Protein AF-A0A3C1GSL2-F1 (afdb_monomer)

Solvent-accessible surface area (backbone atoms only — not comparable to full-atom values): 3925 Å² total; per-residue (Å²): 115,49,98,88,71,48,79,86,85,80,83,69,99,70,82,58,78,96,55,56,77,58,56,80,80,48,67,56,45,79,54,72,62,91,88,58,77,90,81,64,90,92,62,90,75,49,72,46,68,57,91,81,125

Mean predicted aligned error: 4.66 Å

Secondary structure (DSSP, 8-state):
--TTS-------S---GGGGGGGGG-SEEEE--TT--PPPTT---EEEE----

Sequence (53 aa):
QNSDGSFTVKAFSKQQSHRIKQLSQANCLIVLAKDSGNLLACEQVEVQPFPWS

pLDDT: mean 88.32, std 5.94, range [56.91, 94.62]

Foldseek 3Di:
DDPVPDDDDDDDPDDDPVPCVCVVVDQWDFDDDPPDDDDDPPDDTDIGGDPDD

Structure (mmCIF, N/CA/C/O backbone):
data_AF-A0A3C1GSL2-F1
#
_entry.id   AF-A0A3C1GSL2-F1
#
loop_
_atom_site.group_PDB
_atom_site.id
_atom_site.type_symbol
_atom_site.label_atom_id
_atom_site.label_alt_id
_atom_site.label_comp_id
_atom_site.label_asym_id
_atom_site.label_entity_id
_atom_site.label_seq_id
_atom_site.pdbx_PDB_ins_code
_atom_site.Cartn_x
_atom_site.Cartn_y
_atom_site.Cartn_z
_atom_site.occupancy
_atom_site.B_iso_or_equiv
_atom_site.auth_seq_id
_atom_site.auth_comp_id
_atom_site.auth_asym_id
_atom_site.auth_atom_id
_atom_site.pdbx_PDB_model_num
ATOM 1 N N . GLN A 1 1 ? -6.496 -5.202 11.693 1.00 77.62 1 GLN A N 1
ATOM 2 C CA . GLN A 1 1 ? -5.482 -5.989 12.414 1.00 77.62 1 GLN A CA 1
ATOM 3 C C . GLN A 1 1 ? -5.970 -7.425 12.452 1.00 77.62 1 GLN A C 1
ATOM 5 O O . GLN A 1 1 ? -7.157 -7.626 12.690 1.00 77.62 1 GLN A O 1
ATOM 10 N N . ASN A 1 2 ? -5.102 -8.377 12.130 1.00 85.44 2 ASN A N 1
ATOM 11 C CA . ASN A 1 2 ? -5.407 -9.805 12.115 1.00 85.44 2 ASN A CA 1
ATOM 12 C C . ASN A 1 2 ? -5.289 -10.399 13.530 1.00 85.44 2 ASN A C 1
ATOM 14 O O . ASN A 1 2 ? -4.803 -9.741 14.451 1.00 85.44 2 ASN A O 1
ATOM 18 N N . SER A 1 3 ? -5.729 -11.648 13.706 1.00 89.81 3 SER A N 1
ATOM 19 C CA . SER A 1 3 ? -5.736 -12.346 15.004 1.00 89.81 3 SER A CA 1
ATOM 20 C C . SER A 1 3 ? -4.345 -12.571 15.608 1.00 89.81 3 SER A C 1
ATOM 22 O O . SER A 1 3 ? -4.227 -12.733 16.816 1.00 89.81 3 SER A O 1
ATOM 24 N N . ASP A 1 4 ? -3.301 -12.561 14.784 1.00 88.94 4 ASP A N 1
ATO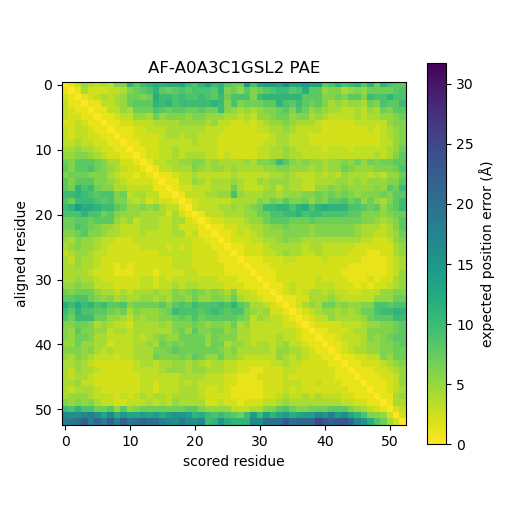M 25 C CA . ASP A 1 4 ? -1.889 -12.667 15.172 1.00 88.94 4 ASP A CA 1
ATOM 26 C C . ASP A 1 4 ? -1.246 -11.301 15.487 1.00 88.94 4 ASP A C 1
ATOM 28 O O . ASP A 1 4 ? -0.046 -11.212 15.736 1.00 88.94 4 ASP A O 1
ATOM 32 N N . GLY A 1 5 ? -2.032 -10.220 15.457 1.00 89.75 5 GLY A N 1
ATOM 33 C CA . GLY A 1 5 ? -1.556 -8.859 15.675 1.00 89.75 5 GLY A CA 1
ATOM 34 C C . GLY A 1 5 ? -0.954 -8.193 14.435 1.00 89.75 5 GLY A C 1
ATOM 35 O O . GLY A 1 5 ? -0.620 -7.009 14.514 1.00 89.75 5 GLY A O 1
ATOM 36 N N . SER A 1 6 ? -0.867 -8.891 13.297 1.00 89.69 6 SER A N 1
ATOM 37 C CA . SER A 1 6 ? -0.345 -8.335 12.046 1.00 89.69 6 SER A CA 1
ATOM 38 C C . SER A 1 6 ? -1.325 -7.364 11.377 1.00 89.69 6 SER A C 1
ATOM 40 O O . SER A 1 6 ? -2.538 -7.359 11.622 1.00 89.69 6 SER A O 1
ATOM 42 N N . PHE A 1 7 ? -0.793 -6.518 10.497 1.00 90.00 7 PHE A N 1
ATOM 43 C CA . PHE A 1 7 ? -1.580 -5.619 9.661 1.00 90.00 7 PHE A CA 1
ATOM 44 C C . PHE A 1 7 ? -1.440 -6.022 8.200 1.00 90.00 7 PHE A C 1
ATOM 46 O O . PHE A 1 7 ? -0.373 -6.423 7.746 1.00 90.00 7 PHE A O 1
ATOM 53 N N . THR A 1 8 ? -2.530 -5.885 7.455 1.00 92.50 8 THR A N 1
ATOM 54 C CA . THR A 1 8 ? -2.545 -6.103 6.011 1.00 92.50 8 THR A CA 1
ATOM 55 C C . THR A 1 8 ? -2.968 -4.809 5.342 1.00 92.50 8 THR A C 1
ATOM 57 O O . THR A 1 8 ? -3.912 -4.154 5.788 1.00 92.50 8 THR A O 1
ATOM 60 N N . VAL A 1 9 ? -2.267 -4.440 4.275 1.00 91.62 9 VAL A N 1
ATOM 61 C CA . VAL A 1 9 ? -2.566 -3.255 3.470 1.00 91.62 9 VAL A CA 1
ATOM 62 C C . VAL A 1 9 ? -3.189 -3.661 2.142 1.00 91.62 9 VAL A C 1
ATOM 64 O O . VAL A 1 9 ? -2.926 -4.739 1.613 1.00 91.62 9 VAL A O 1
ATOM 67 N N . LYS A 1 10 ? -4.030 -2.784 1.592 1.00 92.50 10 LYS A N 1
ATOM 68 C CA . LYS A 1 10 ? -4.642 -2.968 0.277 1.00 92.50 10 LYS A CA 1
ATOM 69 C C . LYS A 1 10 ? -4.306 -1.776 -0.604 1.00 92.50 10 LYS A C 1
ATOM 71 O O . LYS A 1 10 ? -4.695 -0.652 -0.298 1.00 92.50 10 LYS A O 1
ATOM 76 N N . ALA A 1 11 ? -3.616 -2.033 -1.711 1.00 90.25 11 ALA A N 1
ATOM 77 C CA . ALA A 1 11 ? -3.351 -1.012 -2.713 1.00 90.25 11 ALA A CA 1
ATOM 78 C C . ALA A 1 11 ? -4.626 -0.660 -3.498 1.00 90.25 11 ALA A C 1
ATOM 80 O O . ALA A 1 11 ? -5.503 -1.499 -3.731 1.00 90.25 11 ALA A O 1
ATOM 81 N N . PHE A 1 12 ? -4.706 0.585 -3.966 1.00 89.50 12 PHE A N 1
ATOM 82 C CA . PHE A 1 12 ? -5.682 0.953 -4.986 1.00 89.50 12 PHE A CA 1
ATOM 83 C C . PHE A 1 12 ? -5.269 0.358 -6.331 1.00 89.50 12 PHE A C 1
ATOM 85 O O . PHE A 1 12 ? -4.101 0.396 -6.701 1.00 89.50 12 PHE A O 1
ATOM 92 N N . SER A 1 13 ? -6.239 -0.110 -7.116 1.00 84.94 13 SER A N 1
ATOM 93 C CA . SER A 1 13 ? -5.997 -0.738 -8.426 1.00 84.94 13 SER A CA 1
ATOM 94 C C . SER A 1 13 ? -5.370 0.183 -9.482 1.00 84.94 13 SER A C 1
ATOM 96 O O . SER A 1 13 ? -4.955 -0.272 -10.541 1.00 84.94 13 SER A O 1
ATOM 98 N N . LYS A 1 14 ? -5.328 1.489 -9.227 1.00 87.69 14 LYS A N 1
ATOM 99 C CA . LYS A 1 14 ? -4.784 2.513 -10.119 1.00 87.69 14 LYS A CA 1
ATOM 100 C C . LYS A 1 14 ? -4.122 3.574 -9.246 1.00 87.69 14 LYS A C 1
ATOM 102 O O . LYS A 1 14 ? -4.807 4.157 -8.412 1.00 87.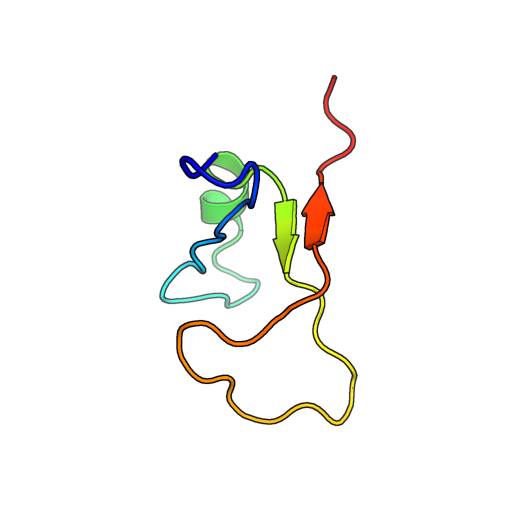69 14 LYS A O 1
ATOM 107 N N . GLN A 1 15 ? -2.834 3.832 -9.462 1.00 87.38 15 GLN A N 1
ATOM 108 C CA . GLN A 1 15 ? -1.999 4.691 -8.602 1.00 87.38 15 GLN A CA 1
ATOM 109 C C . GLN A 1 15 ? -1.365 5.872 -9.359 1.00 87.38 15 GLN A C 1
ATOM 111 O O . GLN A 1 15 ? -0.367 6.444 -8.938 1.00 87.38 15 GLN A O 1
ATOM 116 N N . GLN A 1 16 ? -1.930 6.237 -10.511 1.00 87.75 16 GLN A N 1
ATOM 117 C CA . GLN A 1 16 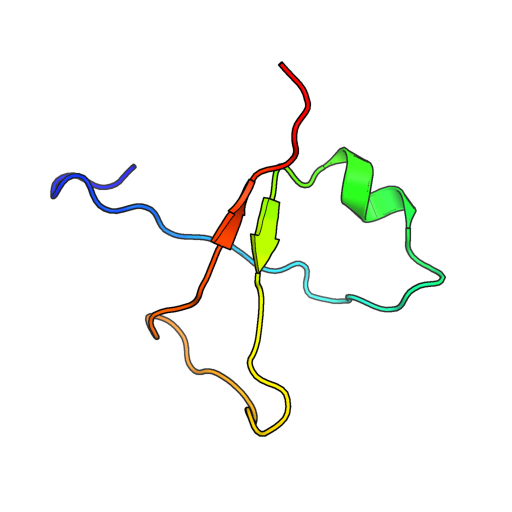? -1.422 7.339 -11.328 1.00 87.75 16 GLN A CA 1
ATOM 118 C C . GLN A 1 16 ? -1.587 8.684 -10.603 1.00 87.75 16 GLN A C 1
ATOM 120 O O . GLN A 1 16 ? -2.641 8.955 -10.028 1.00 87.75 16 GLN A O 1
ATOM 125 N N . SER A 1 17 ? -0.580 9.556 -10.698 1.00 87.12 17 SER A N 1
ATOM 126 C CA . SER A 1 17 ? -0.516 10.840 -9.976 1.00 87.12 17 SER A CA 1
ATOM 127 C C . SER A 1 17 ? -1.691 11.782 -10.261 1.00 87.12 17 SER A C 1
ATOM 129 O O . SER A 1 17 ? -2.169 12.471 -9.363 1.00 87.12 17 SER A O 1
ATOM 131 N N . HIS A 1 18 ? -2.237 11.763 -11.480 1.00 87.25 18 HIS A N 1
ATOM 132 C CA . HIS A 1 18 ? -3.413 12.563 -11.841 1.00 87.25 18 HIS A CA 1
ATOM 133 C C . HIS A 1 18 ? -4.715 12.095 -11.151 1.00 87.25 18 HIS A C 1
ATOM 135 O O . HIS A 1 18 ? -5.747 12.754 -11.265 1.00 87.25 18 HIS A O 1
ATOM 141 N N . ARG A 1 19 ? -4.694 10.967 -10.422 1.00 83.06 19 ARG A N 1
ATOM 142 C CA . ARG A 1 19 ? -5.835 10.396 -9.678 1.00 83.06 19 ARG A CA 1
ATOM 143 C C . ARG A 1 19 ? -5.711 10.610 -8.164 1.00 83.06 19 ARG A C 1
ATOM 145 O O . ARG A 1 19 ? -6.165 9.790 -7.370 1.00 83.06 19 ARG A O 1
ATOM 152 N N . ILE A 1 20 ? -5.168 11.762 -7.775 1.00 81.06 20 ILE A N 1
ATOM 153 C CA . ILE A 1 20 ? -4.922 12.205 -6.391 1.00 81.06 20 ILE A CA 1
ATOM 154 C C . ILE A 1 20 ? -6.132 12.065 -5.448 1.00 81.06 20 ILE A C 1
ATOM 156 O O . ILE A 1 20 ? -5.952 11.836 -4.260 1.00 81.06 20 ILE A O 1
ATOM 160 N N . LYS A 1 21 ? -7.374 12.123 -5.956 1.00 83.38 21 LYS A N 1
ATOM 161 C CA . LYS A 1 21 ? -8.597 12.000 -5.137 1.00 83.38 21 LYS A CA 1
ATOM 162 C C . LYS A 1 21 ? -8.672 10.703 -4.326 1.00 83.38 21 LYS A C 1
ATOM 164 O O . LYS A 1 21 ? -9.380 10.668 -3.334 1.00 83.38 21 LYS A O 1
ATOM 169 N N . GLN A 1 22 ? -7.966 9.647 -4.726 1.00 81.00 22 GLN A N 1
ATOM 170 C CA . GLN A 1 22 ? -7.936 8.392 -3.968 1.00 81.00 22 GLN A CA 1
ATOM 171 C C . GLN A 1 22 ? -7.133 8.497 -2.666 1.00 81.00 22 GLN A C 1
ATOM 173 O O . GLN A 1 22 ? -7.372 7.713 -1.753 1.00 81.00 22 GLN A O 1
ATOM 178 N N . LEU A 1 23 ? -6.236 9.483 -2.546 1.00 85.19 23 LEU A N 1
ATOM 179 C CA . LEU A 1 23 ? -5.482 9.722 -1.315 1.00 85.19 23 LEU A CA 1
ATOM 180 C C . LEU A 1 23 ? -6.387 10.114 -0.141 1.00 85.19 23 LEU A C 1
ATOM 182 O O . LEU A 1 23 ? -6.027 9.827 0.991 1.00 85.19 23 LEU A O 1
ATOM 186 N N . SER A 1 24 ? -7.581 10.676 -0.383 1.00 86.62 24 SER A N 1
ATOM 187 C CA . SER A 1 24 ? -8.538 10.970 0.698 1.00 86.62 24 SER A CA 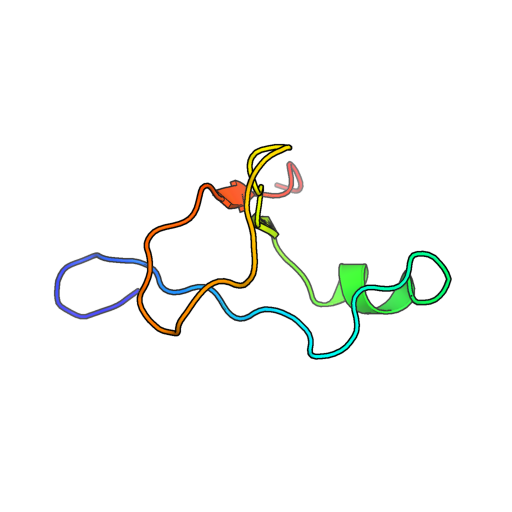1
ATOM 188 C C . SER A 1 24 ? -9.142 9.719 1.343 1.00 86.62 24 SER A C 1
ATOM 190 O O . SER A 1 24 ? -9.686 9.801 2.438 1.00 86.62 24 SER A O 1
ATOM 192 N N . GLN A 1 25 ? -9.068 8.570 0.666 1.00 88.56 25 GLN A N 1
ATOM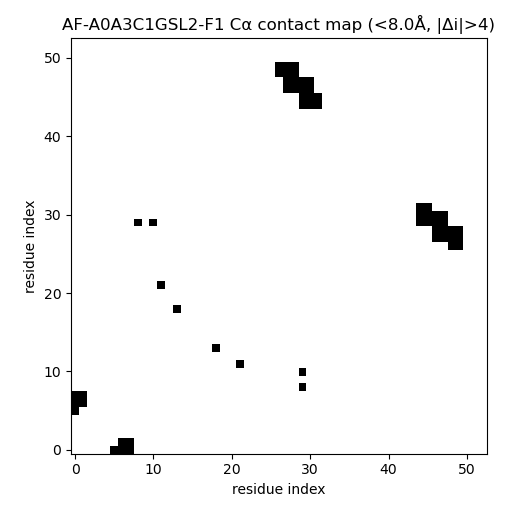 193 C CA . GLN A 1 25 ? -9.505 7.272 1.189 1.00 88.56 25 GLN A CA 1
ATOM 194 C C . GLN A 1 25 ? -8.326 6.429 1.695 1.00 88.56 25 GLN A C 1
ATOM 196 O O . GLN A 1 25 ? -8.531 5.324 2.192 1.00 88.56 25 GLN A O 1
ATOM 201 N N . ALA A 1 26 ? -7.096 6.917 1.528 1.00 91.44 26 ALA A N 1
ATOM 202 C CA . ALA A 1 26 ? -5.889 6.268 2.007 1.00 91.44 26 ALA A CA 1
ATOM 203 C C . ALA A 1 26 ? -5.551 6.757 3.422 1.00 91.44 26 ALA A C 1
ATOM 205 O O . ALA A 1 26 ? -5.879 7.878 3.803 1.00 91.44 26 ALA A O 1
ATOM 206 N N . ASN A 1 27 ? -4.848 5.926 4.184 1.00 92.38 27 ASN A N 1
ATOM 207 C CA . ASN A 1 27 ? -4.313 6.268 5.506 1.00 92.38 27 ASN A CA 1
ATOM 208 C C . ASN A 1 27 ? -2.789 6.062 5.604 1.00 92.38 27 ASN A C 1
ATOM 210 O O . ASN A 1 27 ? -2.189 6.343 6.640 1.00 92.38 27 ASN A O 1
ATOM 214 N N . CYS A 1 28 ? -2.165 5.550 4.541 1.00 93.00 28 CYS A N 1
ATOM 215 C CA . CYS A 1 28 ? -0.741 5.263 4.469 1.00 93.00 28 CYS A CA 1
ATOM 216 C C . CYS A 1 28 ? -0.256 5.193 3.014 1.00 93.00 28 CYS A C 1
ATOM 218 O O . CYS A 1 28 ? -1.048 5.060 2.075 1.00 93.00 28 CYS A O 1
ATOM 220 N N . LEU A 1 29 ? 1.064 5.243 2.847 1.00 93.31 29 LEU A N 1
ATOM 221 C CA . LEU A 1 29 ? 1.771 4.857 1.632 1.00 93.31 29 LEU A CA 1
ATOM 222 C C . LEU A 1 29 ? 2.337 3.446 1.790 1.00 93.31 29 LEU A C 1
ATOM 224 O O . LEU A 1 29 ? 2.799 3.071 2.866 1.00 93.31 29 LEU A O 1
ATOM 228 N N . ILE A 1 30 ? 2.348 2.702 0.687 1.00 94.00 30 ILE A N 1
ATOM 229 C CA . ILE A 1 30 ? 3.140 1.480 0.537 1.00 94.00 30 ILE A CA 1
ATOM 230 C C . ILE A 1 30 ? 4.433 1.898 -0.161 1.00 94.00 30 ILE A C 1
ATOM 232 O O . ILE A 1 30 ? 4.389 2.340 -1.312 1.00 94.00 30 ILE A O 1
ATOM 236 N N . VAL A 1 31 ? 5.556 1.820 0.545 1.00 93.38 31 VAL A N 1
ATOM 237 C CA . VAL A 1 31 ? 6.863 2.251 0.046 1.00 93.38 31 VAL A CA 1
ATOM 238 C C . VAL A 1 31 ? 7.558 1.048 -0.582 1.00 93.38 31 VAL A C 1
ATOM 240 O O . VAL A 1 31 ? 7.776 0.029 0.068 1.00 93.38 31 VAL A O 1
ATOM 243 N N . LEU A 1 32 ? 7.876 1.161 -1.871 1.00 92.25 32 LEU A N 1
ATOM 244 C CA . LEU A 1 32 ? 8.607 0.142 -2.621 1.00 92.25 32 LEU A CA 1
ATOM 245 C C . LEU A 1 32 ? 10.037 0.622 -2.859 1.00 92.25 32 LEU A C 1
ATOM 247 O O . LEU A 1 32 ? 10.246 1.782 -3.223 1.00 92.25 32 LEU A O 1
ATOM 251 N N . ALA A 1 33 ? 11.020 -0.264 -2.684 1.00 90.25 33 ALA A N 1
ATOM 252 C CA . ALA A 1 33 ? 12.405 0.053 -3.016 1.00 90.25 33 ALA A CA 1
ATOM 253 C C . ALA A 1 33 ? 12.536 0.330 -4.521 1.00 90.25 33 ALA A C 1
ATOM 255 O O . ALA A 1 33 ? 11.806 -0.250 -5.326 1.00 90.25 33 ALA A O 1
ATOM 256 N N . LYS A 1 34 ? 13.489 1.185 -4.905 1.00 89.81 34 LYS A N 1
ATOM 257 C CA . LYS A 1 34 ? 13.679 1.632 -6.296 1.00 89.81 34 LYS A CA 1
ATOM 258 C C . LYS A 1 34 ? 13.794 0.479 -7.300 1.00 89.81 34 LYS A C 1
ATOM 260 O O . LYS A 1 34 ? 13.264 0.584 -8.400 1.00 89.81 34 LYS A O 1
ATOM 265 N N . ASP A 1 35 ? 14.457 -0.599 -6.899 1.00 90.75 35 ASP A N 1
ATOM 266 C CA . ASP A 1 35 ? 14.727 -1.761 -7.749 1.00 90.75 35 ASP A CA 1
ATOM 267 C C . ASP A 1 35 ? 13.672 -2.876 -7.585 1.00 90.75 35 ASP A C 1
ATOM 269 O O . ASP A 1 35 ? 13.875 -4.004 -8.033 1.00 90.75 35 ASP A O 1
ATOM 273 N N . SER A 1 36 ? 12.534 -2.581 -6.940 1.00 87.94 36 SER A N 1
ATOM 274 C CA . SER A 1 36 ? 11.438 -3.543 -6.765 1.00 87.94 36 SER A CA 1
ATOM 275 C C . SER A 1 36 ? 10.660 -3.737 -8.065 1.00 87.94 36 SER A C 1
ATOM 277 O O . SER A 1 36 ? 10.303 -2.774 -8.745 1.00 87.94 36 SER A O 1
ATOM 279 N N . GLY A 1 37 ? 10.357 -4.994 -8.385 1.00 88.00 37 GLY A N 1
ATOM 280 C CA . GLY A 1 37 ? 9.441 -5.363 -9.462 1.00 88.00 37 GLY A CA 1
ATOM 281 C C . GLY A 1 37 ? 7.984 -5.431 -8.997 1.00 88.00 37 GLY A C 1
ATOM 282 O O . GLY A 1 37 ? 7.567 -4.761 -8.054 1.00 88.00 37 GLY A O 1
ATOM 283 N N . ASN A 1 38 ? 7.198 -6.277 -9.662 1.00 89.88 38 ASN A N 1
ATOM 284 C CA . ASN A 1 38 ? 5.845 -6.587 -9.208 1.00 89.88 38 ASN A CA 1
ATOM 285 C C . ASN A 1 38 ? 5.898 -7.354 -7.887 1.00 89.88 38 ASN A C 1
ATOM 287 O O . ASN A 1 38 ? 6.691 -8.284 -7.756 1.00 89.88 38 ASN A O 1
ATOM 291 N N . LEU A 1 39 ? 5.007 -7.001 -6.965 1.00 88.81 39 LEU A N 1
ATOM 292 C CA . LEU A 1 39 ? 4.819 -7.743 -5.727 1.00 88.81 39 LEU A CA 1
ATOM 293 C C . LEU A 1 39 ? 3.669 -8.740 -5.848 1.00 88.81 39 LEU A C 1
ATOM 295 O O . LEU A 1 39 ? 2.652 -8.468 -6.497 1.00 88.81 39 LEU A O 1
ATOM 299 N N . LEU A 1 40 ? 3.817 -9.879 -5.183 1.00 90.00 40 LEU A N 1
ATOM 300 C CA . LEU A 1 40 ? 2.767 -10.873 -5.009 1.00 90.00 40 LEU A CA 1
ATOM 301 C C . LEU A 1 40 ? 1.916 -10.558 -3.773 1.00 90.00 40 LEU A C 1
ATOM 303 O O . LEU A 1 40 ? 2.314 -9.839 -2.854 1.00 90.00 40 LEU A O 1
ATOM 307 N N . ALA A 1 41 ? 0.704 -11.111 -3.740 1.00 87.44 41 ALA A N 1
ATOM 308 C CA . ALA A 1 41 ? -0.125 -11.034 -2.545 1.00 87.44 41 ALA A CA 1
ATOM 309 C C . ALA A 1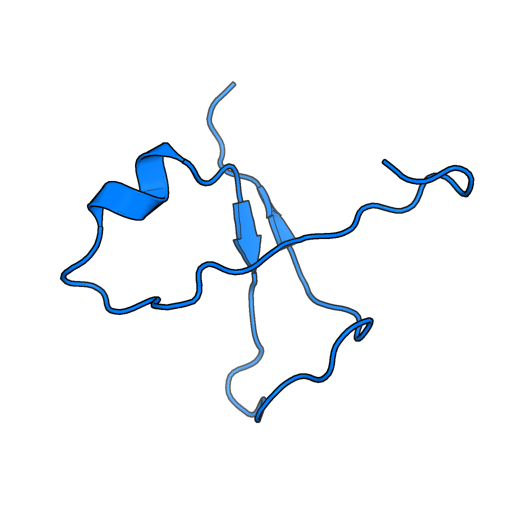 41 ? 0.593 -11.700 -1.358 1.00 87.44 41 ALA A C 1
ATOM 311 O O . ALA A 1 41 ? 1.250 -12.724 -1.525 1.00 87.44 41 ALA A O 1
ATOM 312 N N . CYS A 1 42 ? 0.419 -11.123 -0.166 1.00 87.06 42 CYS A N 1
ATOM 313 C CA . CYS A 1 42 ? 1.040 -11.561 1.091 1.00 87.06 42 CYS A CA 1
ATOM 314 C C . CYS A 1 42 ? 2.559 -11.336 1.211 1.00 87.06 42 CYS A C 1
ATOM 316 O O . CYS A 1 42 ? 3.124 -11.704 2.240 1.00 87.06 42 CYS A O 1
ATOM 318 N N . GLU A 1 43 ? 3.211 -10.687 0.242 1.00 91.44 43 G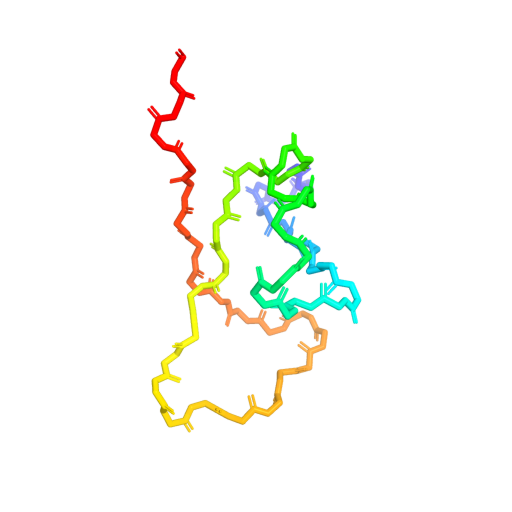LU A N 1
ATOM 319 C CA . GLU A 1 43 ? 4.584 -10.213 0.439 1.00 91.44 43 GLU A CA 1
ATOM 320 C C . GLU A 1 43 ? 4.647 -9.066 1.454 1.00 91.44 43 GLU A C 1
ATOM 322 O O . GLU A 1 43 ? 3.717 -8.263 1.589 1.00 91.44 43 GLU A O 1
ATOM 327 N N . GLN A 1 44 ? 5.755 -9.006 2.195 1.00 91.62 44 GLN A N 1
ATOM 328 C CA . GLN A 1 44 ? 5.988 -7.942 3.164 1.00 91.62 44 GLN A CA 1
ATOM 329 C C . GLN A 1 44 ? 6.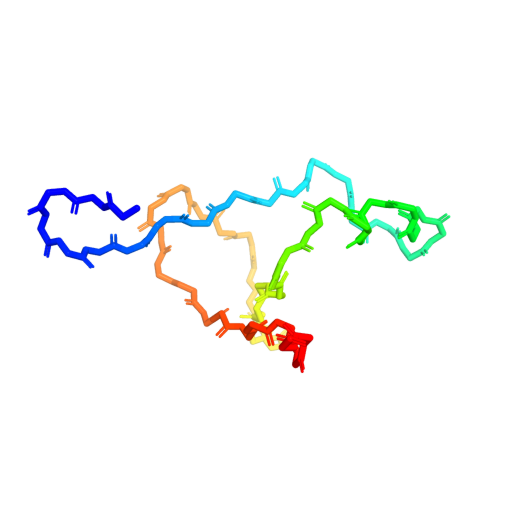413 -6.660 2.455 1.00 91.62 44 GLN A C 1
ATOM 331 O O . GLN A 1 44 ? 7.221 -6.680 1.529 1.00 91.62 44 GLN A O 1
ATOM 336 N N . VAL A 1 45 ? 5.872 -5.540 2.923 1.00 92.38 45 VAL A N 1
ATOM 337 C CA . VAL A 1 45 ? 6.122 -4.213 2.365 1.00 92.38 45 VAL A CA 1
ATOM 338 C C . VAL A 1 45 ? 6.363 -3.214 3.478 1.00 92.38 45 VAL A C 1
ATOM 340 O O . VAL A 1 45 ? 5.832 -3.354 4.582 1.00 92.38 45 VAL A O 1
ATOM 343 N N . GLU A 1 46 ? 7.132 -2.179 3.168 1.00 94.06 46 GLU A N 1
ATOM 344 C CA . GLU A 1 46 ? 7.269 -1.037 4.054 1.00 94.06 46 GLU A CA 1
ATOM 345 C C . GLU A 1 46 ? 6.022 -0.151 3.946 1.00 94.06 46 GLU A C 1
ATOM 347 O O . GLU A 1 46 ? 5.527 0.147 2.854 1.00 94.06 46 GLU A O 1
ATOM 352 N N . VAL A 1 47 ? 5.489 0.254 5.097 1.00 94.00 47 VAL A N 1
ATOM 353 C CA . VAL A 1 47 ? 4.291 1.090 5.187 1.00 94.00 47 VAL A CA 1
ATOM 354 C C . VAL A 1 47 ? 4.646 2.378 5.909 1.00 94.00 47 VAL A C 1
ATOM 356 O O . VAL A 1 47 ? 5.157 2.345 7.025 1.00 94.00 47 VAL A O 1
ATOM 359 N N . GLN A 1 48 ? 4.307 3.509 5.295 1.00 94.62 48 GLN A N 1
ATOM 360 C CA . GLN A 1 48 ? 4.441 4.832 5.892 1.00 94.62 48 GLN A CA 1
ATOM 361 C C . GLN A 1 48 ? 3.046 5.407 6.180 1.00 94.62 48 GLN A C 1
ATOM 363 O O . GLN A 1 48 ? 2.368 5.853 5.250 1.00 94.62 48 GLN A O 1
ATOM 368 N N . PRO A 1 49 ? 2.579 5.401 7.440 1.00 93.38 49 PRO A N 1
ATOM 369 C CA . PRO A 1 49 ? 1.316 6.029 7.814 1.00 93.38 49 PRO A CA 1
ATOM 370 C C . PRO A 1 49 ? 1.313 7.529 7.511 1.00 93.38 49 PRO A C 1
ATOM 372 O O . PRO A 1 49 ? 2.353 8.189 7.567 1.00 93.38 49 PRO A O 1
ATOM 375 N N . PHE A 1 50 ? 0.140 8.084 7.211 1.00 91.56 50 PHE A N 1
ATOM 376 C CA . PHE A 1 50 ? 0.012 9.530 7.081 1.00 91.56 50 PHE A CA 1
ATOM 377 C C . PHE A 1 50 ? 0.129 10.222 8.442 1.00 91.56 50 PHE A C 1
ATOM 379 O O . PHE A 1 50 ? -0.360 9.694 9.438 1.00 91.56 50 PHE A O 1
ATOM 386 N N . PRO A 1 51 ? 0.732 11.421 8.500 1.00 87.19 51 PRO A N 1
ATOM 387 C CA . PRO A 1 51 ? 0.974 12.139 9.752 1.00 87.19 51 PRO A CA 1
ATOM 388 C C . PRO A 1 51 ? -0.286 12.809 10.327 1.00 87.19 51 PRO A C 1
ATOM 390 O O . PRO A 1 51 ? -0.178 13.676 11.189 1.00 87.19 51 PRO A O 1
ATOM 393 N N . TRP A 1 52 ? -1.475 12.485 9.818 1.00 75.31 52 TRP A N 1
ATOM 394 C CA . TRP A 1 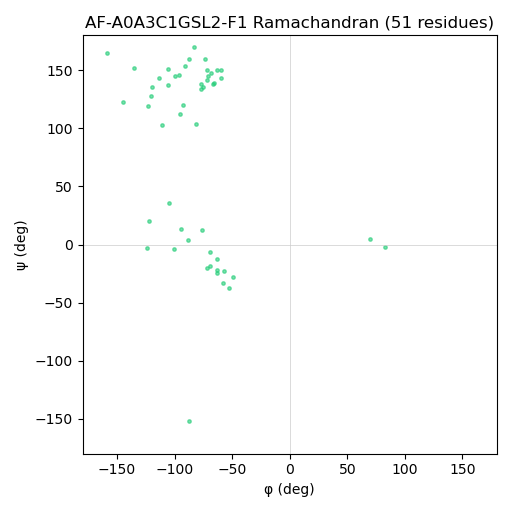52 ? -2.721 13.115 10.238 1.00 75.31 52 TRP A CA 1
ATOM 395 C C . TRP A 1 52 ? -3.197 12.466 11.539 1.00 75.31 52 TRP A C 1
ATOM 397 O O . TRP A 1 52 ? -3.673 11.332 11.533 1.00 75.31 52 TRP A O 1
ATOM 407 N N . SER A 1 53 ? -3.001 13.184 12.643 1.00 56.91 53 SER A N 1
ATOM 408 C CA . SER A 1 53 ? -3.526 12.884 13.979 1.00 56.91 53 SER A CA 1
ATOM 409 C C . SER A 1 53 ? -4.890 13.522 14.193 1.00 56.91 53 SER A C 1
ATOM 411 O O . SER A 1 53 ? -4.977 14.740 13.907 1.00 56.91 53 SER A O 1
#

Radius of gyration: 12.49 Å; Cα contacts (8 Å, |Δi|>4): 29; chains: 1; bounding box: 24×26×28 Å